Protein AF-A0A937SCK5-F1 (afdb_monomer)

Nearest PDB structures (foldseek):
  7skn-assembly1_B  TM=3.499E-01  e=2.794E+00  synthetic construct
  7w1y-assembly1_C  TM=3.767E-01  e=6.479E+00  Homo sapiens

Secondary structure (DSSP, 8-state):
--------SS--EE-TTSBP-S-EEEEEEETTEEEEEEEEE-TTSBPPPPSSTTEEEEEEEE--

Sequence (64 aa):
MRGRKGDAHLVKTYRPGQKIPVSGQYAIVKGGKVTKDEVTAVSGKRFPPTQRPNQKFLLVDKTK

Structure (mmCIF, N/CA/C/O backbone):
data_AF-A0A937SCK5-F1
#
_entry.id   AF-A0A937SCK5-F1
#
loop_
_atom_site.group_PDB
_atom_site.id
_atom_site.type_symbol
_atom_site.label_atom_id
_atom_site.label_alt_id
_atom_site.label_comp_id
_atom_site.label_asym_id
_atom_site.label_entity_id
_atom_site.label_seq_id
_atom_site.pdbx_PDB_ins_code
_atom_site.Cartn_x
_atom_site.Cartn_y
_atom_site.Cartn_z
_atom_site.occupancy
_atom_site.B_iso_or_equiv
_atom_site.auth_seq_id
_atom_site.auth_comp_id
_atom_site.auth_asym_id
_atom_site.auth_atom_id
_atom_site.pdbx_PDB_model_num
ATOM 1 N N . MET A 1 1 ? -8.633 12.551 -19.810 1.00 44.78 1 MET A N 1
ATOM 2 C CA . MET A 1 1 ? -7.803 11.504 -19.169 1.00 44.78 1 MET A CA 1
ATOM 3 C C . MET A 1 1 ? -8.245 11.296 -17.721 1.00 44.78 1 MET A C 1
ATOM 5 O O . MET A 1 1 ? -7.754 11.983 -16.838 1.00 44.78 1 MET A O 1
ATOM 9 N N . ARG A 1 2 ? -9.220 10.423 -17.446 1.00 45.06 2 ARG A N 1
ATOM 10 C CA . ARG A 1 2 ? -9.637 10.096 -16.071 1.00 45.06 2 ARG A CA 1
ATOM 11 C C . ARG A 1 2 ? -10.231 8.685 -16.039 1.00 45.06 2 ARG A C 1
ATOM 13 O O . ARG A 1 2 ? -11.102 8.382 -16.839 1.00 45.06 2 ARG A O 1
ATOM 20 N N . GLY A 1 3 ? -9.700 7.862 -15.133 1.00 44.00 3 GLY A N 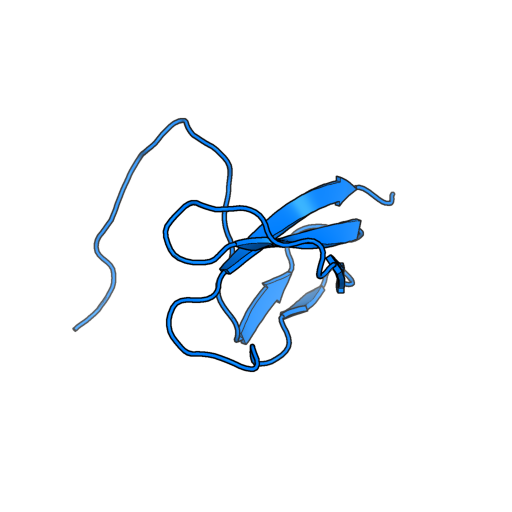1
ATOM 21 C CA . GLY A 1 3 ? -10.339 6.683 -14.540 1.00 44.00 3 GLY A CA 1
ATOM 22 C C . GLY A 1 3 ? -10.880 5.613 -15.486 1.00 44.00 3 GLY A C 1
ATOM 23 O O . GLY A 1 3 ? -12.066 5.597 -15.781 1.00 44.00 3 GLY A O 1
ATOM 24 N N . ARG A 1 4 ? -10.052 4.634 -15.853 1.00 58.78 4 ARG A N 1
ATOM 25 C CA . ARG A 1 4 ? -10.551 3.296 -16.193 1.00 58.78 4 ARG A CA 1
ATOM 26 C C . ARG A 1 4 ? -9.750 2.236 -15.458 1.00 58.78 4 ARG A C 1
ATOM 28 O O . ARG A 1 4 ? -8.560 2.428 -15.207 1.00 58.78 4 ARG A O 1
ATOM 35 N N . LYS A 1 5 ? -10.441 1.115 -15.240 1.00 43.97 5 LYS A N 1
ATOM 36 C CA . LYS A 1 5 ? -10.071 -0.129 -14.554 1.00 43.97 5 LYS A CA 1
ATOM 37 C C . LYS A 1 5 ? -10.436 -0.077 -13.068 1.00 43.97 5 LYS A C 1
ATOM 39 O O . LYS A 1 5 ? -9.748 0.568 -12.288 1.00 43.97 5 LYS A O 1
ATOM 44 N N . GLY A 1 6 ? -11.545 -0.655 -12.636 1.00 39.25 6 GLY A N 1
ATOM 45 C CA . GLY A 1 6 ? -12.246 -1.821 -13.170 1.00 39.25 6 GLY A CA 1
ATOM 46 C C . GLY A 1 6 ? -12.405 -2.779 -11.998 1.00 39.25 6 GLY A C 1
ATOM 47 O O . GLY A 1 6 ? -11.412 -3.159 -11.381 1.00 39.25 6 GLY A O 1
ATOM 48 N N . ASP A 1 7 ? -13.651 -3.018 -11.623 1.00 46.78 7 ASP A N 1
ATOM 49 C CA . ASP A 1 7 ? -14.165 -4.311 -11.189 1.00 46.78 7 ASP A CA 1
ATOM 50 C C . ASP A 1 7 ? -13.155 -5.470 -11.301 1.00 46.78 7 ASP A C 1
ATOM 52 O O . ASP A 1 7 ? -12.889 -6.020 -12.361 1.00 46.78 7 ASP A O 1
ATOM 56 N N . ALA A 1 8 ? -12.579 -5.851 -10.165 1.00 38.38 8 ALA A N 1
ATOM 57 C CA . ALA A 1 8 ? -11.983 -7.161 -9.977 1.00 38.38 8 ALA A CA 1
ATOM 58 C C . ALA A 1 8 ? -12.178 -7.522 -8.508 1.00 38.38 8 ALA A C 1
ATOM 60 O O . ALA A 1 8 ? -11.736 -6.807 -7.607 1.00 38.38 8 ALA A O 1
ATOM 61 N N . HIS A 1 9 ? -12.869 -8.624 -8.261 1.00 43.25 9 HIS A N 1
ATOM 62 C CA . HIS A 1 9 ? -13.084 -9.195 -6.938 1.00 43.25 9 HIS A CA 1
ATOM 63 C C . HIS A 1 9 ? -11.772 -9.843 -6.427 1.00 43.25 9 HIS A C 1
ATOM 65 O O . HIS A 1 9 ? -11.728 -11.037 -6.189 1.00 43.25 9 HIS A O 1
ATOM 71 N N . LEU A 1 10 ? -10.656 -9.101 -6.348 1.00 51.78 10 LEU A N 1
ATOM 72 C CA . LEU A 1 10 ? -9.289 -9.627 -6.179 1.00 51.78 10 LEU A CA 1
ATOM 73 C C . LEU A 1 10 ? -8.394 -8.568 -5.493 1.00 51.78 10 LEU A C 1
ATOM 75 O O . LEU A 1 10 ? -8.204 -7.488 -6.038 1.00 51.78 10 LEU A O 1
ATOM 79 N N . VAL A 1 11 ? -7.880 -8.864 -4.289 1.00 59.81 11 VAL A N 1
ATOM 80 C CA . VAL A 1 11 ? -6.864 -8.120 -3.492 1.00 59.81 11 VAL A CA 1
ATOM 81 C C . VAL A 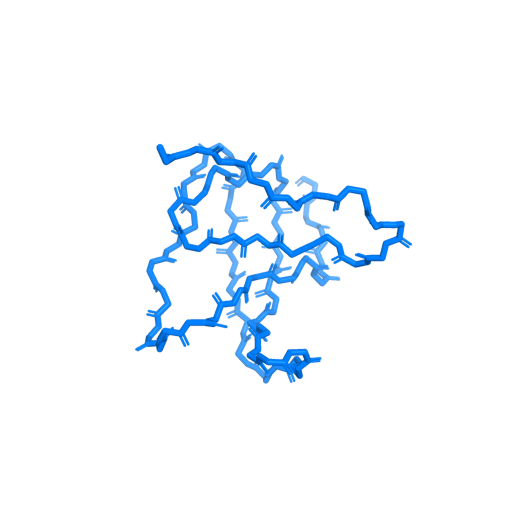1 11 ? -6.762 -6.595 -3.727 1.00 59.81 11 VAL A C 1
ATOM 83 O O . VAL A 1 11 ? -6.125 -6.104 -4.661 1.00 59.81 11 VAL A O 1
ATOM 86 N N . LYS A 1 12 ? -7.355 -5.807 -2.819 1.00 79.38 12 LYS A N 1
ATOM 87 C CA . LYS A 1 12 ? -7.436 -4.341 -2.931 1.00 79.38 12 LYS A CA 1
ATOM 88 C C . LYS A 1 12 ? -6.047 -3.699 -2.800 1.00 79.38 12 LYS A C 1
ATOM 90 O O . LYS A 1 12 ? -5.489 -3.637 -1.707 1.00 79.38 12 LYS A O 1
ATOM 95 N N . THR A 1 13 ? -5.510 -3.208 -3.920 1.00 87.31 13 THR A N 1
ATOM 96 C CA . THR A 1 13 ? -4.233 -2.480 -3.970 1.00 87.31 13 THR A CA 1
ATOM 97 C C . THR A 1 13 ? -4.451 -0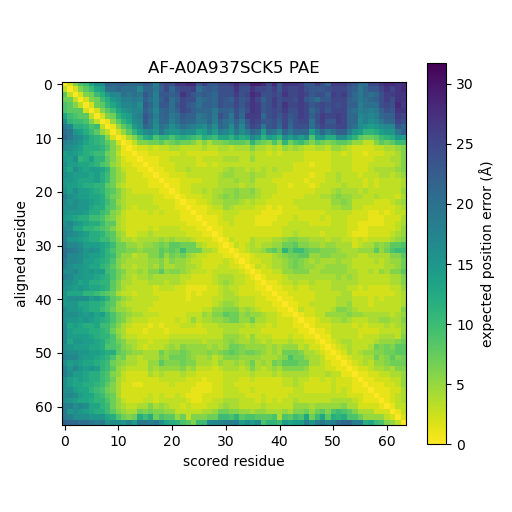.967 -4.061 1.00 87.31 13 THR A C 1
ATOM 99 O O . THR A 1 13 ? -5.362 -0.496 -4.743 1.00 87.31 13 THR A O 1
ATOM 102 N N . TYR A 1 14 ? -3.601 -0.194 -3.390 1.00 90.19 14 TYR A N 1
ATOM 103 C CA . TYR A 1 14 ? -3.666 1.262 -3.282 1.00 90.19 14 TYR A CA 1
ATOM 104 C C . TYR A 1 14 ? -2.461 1.914 -3.948 1.00 90.19 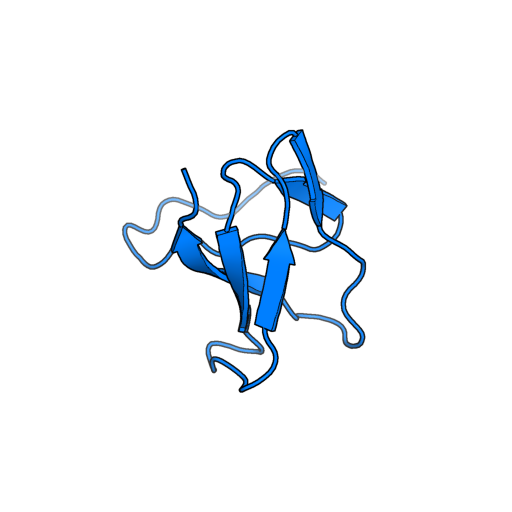14 TYR A C 1
ATOM 106 O O . TYR A 1 14 ? -1.387 1.322 -4.062 1.00 90.19 14 TYR A O 1
ATOM 114 N N . ARG A 1 15 ? -2.639 3.146 -4.421 1.00 89.56 15 ARG A N 1
ATOM 115 C CA . ARG A 1 15 ? -1.598 3.893 -5.135 1.00 89.56 15 ARG A CA 1
ATOM 116 C C . ARG A 1 15 ? -0.921 4.908 -4.208 1.00 89.56 15 ARG A C 1
ATOM 118 O O . ARG A 1 15 ? -1.574 5.414 -3.294 1.00 89.56 15 ARG A O 1
ATOM 125 N N . PRO A 1 16 ? 0.344 5.269 -4.473 1.00 89.00 16 PRO A N 1
ATOM 126 C CA . PRO A 1 16 ? 0.979 6.406 -3.812 1.00 89.00 16 PRO A CA 1
ATOM 127 C C . PRO A 1 16 ? 0.124 7.671 -3.947 1.00 89.00 16 PRO A C 1
ATOM 129 O O . PRO A 1 16 ? -0.479 7.905 -4.997 1.00 89.00 16 PRO A O 1
ATOM 132 N N . GLY A 1 17 ? 0.029 8.463 -2.878 1.00 88.62 17 GLY A N 1
ATOM 133 C CA . GLY A 1 17 ? -0.787 9.680 -2.836 1.00 88.62 17 GLY A CA 1
ATOM 134 C C . GLY A 1 17 ? -2.301 9.462 -2.698 1.00 88.62 17 GLY A C 1
ATOM 135 O O . GLY A 1 17 ? -3.031 10.433 -2.496 1.00 88.62 17 GLY A O 1
ATOM 136 N N . GLN A 1 18 ? -2.798 8.221 -2.758 1.00 90.12 18 GLN A N 1
ATOM 137 C CA . GLN A 1 18 ? -4.205 7.916 -2.484 1.00 90.12 18 GLN A CA 1
ATOM 138 C C . GLN A 1 18 ? -4.516 8.097 -0.990 1.00 90.12 18 GLN A C 1
ATOM 140 O O . GLN A 1 18 ? -3.656 7.878 -0.137 1.00 90.12 18 GLN A O 1
ATOM 145 N N . LYS A 1 19 ? -5.752 8.488 -0.658 1.00 91.00 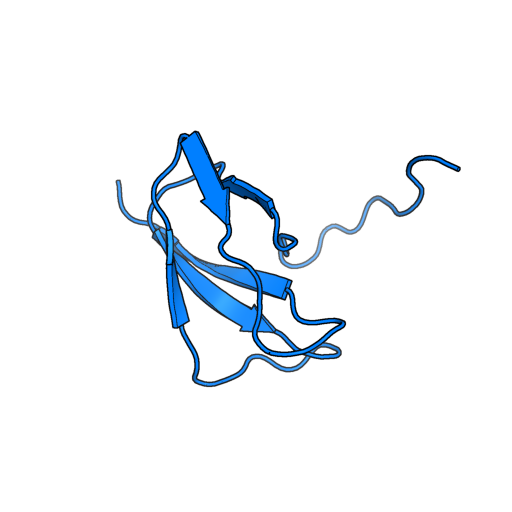19 LYS A N 1
ATOM 146 C CA . LYS A 1 19 ? -6.216 8.544 0.735 1.00 91.00 19 LYS A CA 1
ATOM 147 C C . LYS A 1 19 ? -6.292 7.130 1.321 1.00 91.00 19 LYS A C 1
ATOM 149 O O . LYS A 1 19 ? -6.854 6.232 0.693 1.00 91.00 19 LYS A O 1
ATOM 154 N N . ILE A 1 20 ? -5.735 6.954 2.512 1.00 91.50 20 ILE A N 1
ATOM 155 C CA . ILE A 1 20 ? -5.701 5.688 3.242 1.00 91.50 20 ILE A CA 1
ATOM 156 C C . ILE A 1 20 ? -7.101 5.440 3.826 1.00 91.50 20 ILE A C 1
ATOM 158 O O . ILE A 1 20 ? -7.579 6.279 4.595 1.00 91.50 20 ILE A O 1
ATOM 162 N N . PRO A 1 21 ? -7.784 4.338 3.457 1.00 88.38 21 PRO A N 1
ATOM 163 C CA . PRO A 1 21 ? -9.143 4.074 3.929 1.00 88.38 21 PRO A CA 1
ATOM 164 C C . PRO A 1 21 ? -9.186 3.465 5.334 1.00 88.38 21 PRO A C 1
ATOM 166 O O . PRO A 1 21 ? -10.161 3.666 6.048 1.00 88.38 21 PRO A O 1
ATOM 169 N N . VAL A 1 22 ? -8.163 2.690 5.707 1.00 89.75 22 VAL A N 1
ATOM 170 C CA . VAL A 1 22 ? -8.099 1.931 6.964 1.00 89.75 22 VAL A CA 1
ATOM 171 C C . VAL A 1 22 ? -6.678 2.009 7.510 1.00 89.75 22 VAL A C 1
ATOM 173 O O . VAL A 1 22 ? -5.722 1.937 6.736 1.00 89.75 22 VAL A O 1
ATOM 176 N N . SER A 1 23 ? -6.538 2.171 8.822 1.00 90.88 23 SER A N 1
ATOM 177 C CA . SER A 1 23 ? -5.236 2.114 9.483 1.00 90.88 23 SER A CA 1
ATOM 178 C C . SER A 1 23 ? -4.703 0.682 9.469 1.00 90.88 23 SER A C 1
ATOM 180 O O . SER A 1 23 ? -5.469 -0.279 9.538 1.00 90.88 23 SER A O 1
ATOM 182 N N . GLY A 1 24 ? -3.397 0.517 9.317 1.00 92.62 24 GLY A N 1
ATOM 183 C CA . GLY A 1 24 ? -2.805 -0.814 9.284 1.00 92.62 24 GLY A CA 1
ATOM 184 C C . GLY A 1 24 ? -1.440 -0.848 8.631 1.00 92.62 24 GLY A C 1
ATOM 185 O O . GLY A 1 24 ? -0.876 0.187 8.271 1.00 92.62 24 GLY A O 1
ATOM 186 N N . GLN A 1 25 ? -0.931 -2.057 8.454 1.00 92.69 25 GLN A N 1
ATOM 187 C CA . GLN A 1 25 ? 0.271 -2.324 7.688 1.00 92.69 25 GLN A CA 1
ATOM 188 C C . GLN A 1 25 ? -0.086 -2.697 6.254 1.00 92.69 25 GLN A C 1
ATOM 190 O O . GLN A 1 25 ? -0.999 -3.481 5.972 1.00 92.69 25 GLN A O 1
ATOM 195 N N . TYR A 1 26 ? 0.660 -2.109 5.331 1.00 92.12 26 TYR A N 1
ATOM 196 C CA . TYR A 1 26 ? 0.501 -2.320 3.910 1.00 92.12 26 TYR A CA 1
ATOM 197 C C . TYR A 1 26 ? 1.816 -2.802 3.311 1.00 92.12 26 TYR A C 1
ATOM 199 O O . TYR A 1 26 ? 2.803 -2.071 3.320 1.00 92.12 26 TYR A O 1
ATOM 207 N N . ALA A 1 27 ? 1.818 -3.991 2.722 1.00 91.75 27 ALA A N 1
ATOM 208 C CA . ALA A 1 27 ? 2.956 -4.483 1.965 1.00 91.75 27 ALA A CA 1
ATOM 209 C C . ALA A 1 27 ? 3.039 -3.791 0.605 1.00 91.75 27 ALA A C 1
ATOM 211 O O . ALA A 1 27 ? 2.026 -3.489 -0.037 1.00 91.75 27 ALA A O 1
ATOM 212 N N . ILE A 1 28 ? 4.252 -3.548 0.130 1.00 90.94 28 ILE A N 1
ATOM 213 C CA . ILE A 1 28 ? 4.466 -3.002 -1.203 1.00 90.94 28 ILE A CA 1
ATOM 214 C C . ILE A 1 28 ? 4.345 -4.139 -2.227 1.00 90.94 28 ILE A C 1
ATOM 216 O O . ILE A 1 28 ? 4.828 -5.250 -2.041 1.00 90.94 28 ILE A O 1
ATOM 220 N N . VAL A 1 29 ? 3.664 -3.877 -3.339 1.00 89.19 29 VAL A N 1
ATOM 221 C CA . VAL A 1 29 ? 3.483 -4.825 -4.441 1.00 89.19 29 VAL A CA 1
ATOM 222 C C . VAL A 1 29 ? 4.013 -4.196 -5.717 1.00 89.19 29 VAL A C 1
ATOM 224 O O . VAL A 1 29 ? 3.609 -3.093 -6.093 1.00 89.19 29 VAL A O 1
ATOM 227 N N . LYS A 1 30 ? 4.899 -4.906 -6.418 1.00 87.00 30 LYS A N 1
ATOM 228 C CA . LYS A 1 30 ? 5.460 -4.486 -7.707 1.00 87.00 30 LYS A CA 1
ATOM 229 C C . LYS A 1 30 ? 5.161 -5.546 -8.759 1.00 87.00 30 LYS A C 1
ATOM 231 O O . LYS A 1 30 ? 5.602 -6.683 -8.638 1.00 87.00 30 LYS A O 1
ATOM 236 N N . GLY A 1 31 ? 4.411 -5.174 -9.798 1.00 81.69 31 GLY A N 1
ATOM 237 C CA . GLY A 1 31 ? 4.102 -6.085 -10.910 1.00 81.69 31 GLY A CA 1
ATOM 238 C C . GLY A 1 31 ? 3.410 -7.386 -10.479 1.00 81.69 31 GLY A C 1
ATOM 239 O O . GLY A 1 31 ? 3.692 -8.434 -11.043 1.00 81.69 31 GLY A O 1
ATOM 240 N N . GLY A 1 32 ? 2.563 -7.333 -9.443 1.00 80.38 32 GLY A N 1
ATOM 241 C CA . GLY A 1 32 ? 1.856 -8.504 -8.906 1.00 80.38 32 GLY A CA 1
ATOM 242 C C . GLY A 1 32 ? 2.628 -9.319 -7.862 1.00 80.38 32 GLY A C 1
ATOM 243 O O . GLY A 1 32 ? 2.049 -10.225 -7.276 1.00 80.38 32 GLY A O 1
ATOM 244 N N . LYS A 1 33 ? 3.895 -8.988 -7.575 1.00 83.81 33 LYS A N 1
ATOM 245 C CA . LYS A 1 33 ? 4.682 -9.629 -6.510 1.00 83.81 33 LYS A CA 1
ATOM 246 C C . LYS A 1 33 ? 4.693 -8.772 -5.249 1.00 83.81 33 LYS A C 1
ATOM 248 O O . LYS A 1 33 ? 5.044 -7.592 -5.322 1.00 83.81 33 LYS A O 1
ATOM 253 N N . VAL A 1 34 ? 4.322 -9.368 -4.117 1.00 87.00 34 VAL A N 1
ATOM 254 C CA . VAL A 1 34 ? 4.439 -8.752 -2.788 1.00 87.00 34 VAL A CA 1
ATOM 255 C C . VAL A 1 34 ? 5.917 -8.727 -2.398 1.00 87.00 34 VAL A C 1
ATOM 257 O O . VAL A 1 34 ? 6.616 -9.732 -2.520 1.00 87.00 34 VAL A O 1
ATOM 260 N N . THR A 1 35 ? 6.415 -7.562 -2.005 1.00 87.38 35 THR A N 1
ATOM 261 C CA . THR A 1 35 ? 7.776 -7.383 -1.494 1.00 87.38 35 THR A CA 1
ATOM 262 C C . THR A 1 35 ? 7.797 -7.555 0.020 1.00 87.38 35 THR A C 1
ATOM 264 O O . THR A 1 35 ? 6.758 -7.469 0.661 1.00 87.38 35 THR A O 1
ATOM 267 N N . LYS A 1 36 ? 8.990 -7.734 0.597 1.00 86.56 36 LYS A N 1
ATOM 268 C CA . LYS A 1 36 ? 9.179 -7.740 2.059 1.00 86.56 36 LYS A CA 1
ATOM 269 C C . LYS A 1 36 ? 9.048 -6.350 2.694 1.00 86.56 36 LYS A C 1
ATOM 271 O O . LYS A 1 36 ? 9.040 -6.241 3.911 1.00 86.56 36 LYS A O 1
ATOM 276 N N . ASP A 1 37 ? 8.987 -5.303 1.873 1.00 89.62 37 ASP A N 1
ATOM 277 C CA . ASP A 1 37 ? 8.786 -3.939 2.343 1.00 89.62 37 ASP A CA 1
ATOM 278 C C . ASP A 1 37 ? 7.330 -3.725 2.762 1.00 89.62 37 ASP A C 1
ATOM 280 O O . ASP A 1 37 ? 6.405 -3.927 1.966 1.00 89.62 37 ASP A O 1
ATOM 284 N N . GLU A 1 38 ? 7.144 -3.247 3.987 1.00 89.81 38 GLU A N 1
ATOM 285 C CA . GLU A 1 38 ? 5.849 -2.928 4.577 1.00 89.81 38 GLU A CA 1
ATOM 286 C C . GLU A 1 38 ? 5.848 -1.489 5.085 1.00 89.81 38 GLU A C 1
ATOM 288 O O . GLU A 1 38 ? 6.864 -0.957 5.536 1.00 89.81 38 GLU A O 1
ATOM 293 N N . VAL A 1 39 ? 4.696 -0.833 4.992 1.00 89.94 39 VAL A N 1
ATOM 294 C CA . VAL A 1 39 ? 4.496 0.516 5.512 1.00 89.94 39 VAL A CA 1
ATOM 295 C C . VAL A 1 39 ? 3.287 0.562 6.425 1.00 89.94 39 VAL A C 1
ATOM 297 O O . VAL A 1 39 ? 2.190 0.126 6.072 1.00 89.94 39 VAL A O 1
ATOM 300 N N . THR A 1 40 ? 3.471 1.164 7.590 1.00 92.44 40 THR A N 1
ATOM 301 C CA . THR A 1 40 ? 2.364 1.496 8.481 1.00 92.44 40 THR A CA 1
ATOM 302 C C . THR A 1 40 ? 1.676 2.749 7.962 1.00 92.44 40 THR A C 1
ATOM 304 O O . THR A 1 40 ? 2.290 3.808 7.822 1.00 92.44 40 THR A O 1
ATOM 307 N N . ALA A 1 41 ? 0.387 2.639 7.666 1.00 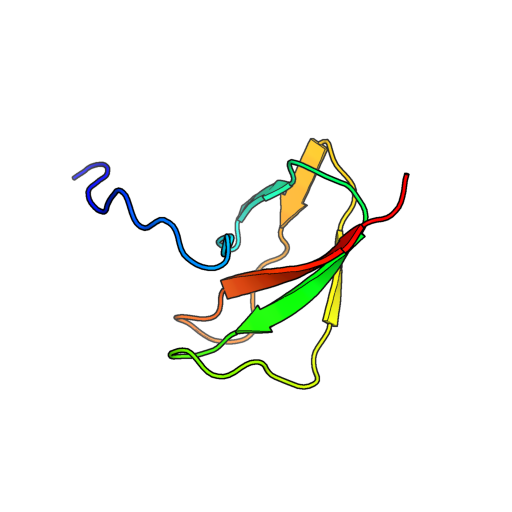90.50 41 ALA A N 1
ATOM 308 C CA . ALA A 1 41 ? -0.419 3.723 7.139 1.00 90.50 41 ALA A CA 1
ATOM 309 C C . ALA A 1 41 ? -1.570 4.022 8.105 1.00 90.50 41 ALA A C 1
ATOM 311 O O . ALA A 1 41 ? -2.215 3.116 8.627 1.00 90.50 41 ALA A O 1
ATOM 312 N N . VAL A 1 42 ? -1.835 5.307 8.335 1.00 91.88 42 VAL A N 1
ATOM 313 C CA . VAL A 1 42 ? -2.917 5.767 9.216 1.00 91.88 42 VAL A CA 1
ATOM 314 C C . VAL A 1 42 ? -4.087 6.244 8.367 1.00 91.88 42 VAL A C 1
ATOM 316 O O . VAL A 1 42 ? -3.897 7.036 7.437 1.00 91.88 42 VAL A O 1
ATOM 319 N N . SER A 1 43 ? -5.294 5.784 8.696 1.00 90.94 43 SER A N 1
ATOM 320 C CA . SER A 1 43 ? -6.527 6.206 8.032 1.00 90.94 43 SER A CA 1
ATOM 321 C C . SER A 1 43 ? -6.646 7.731 7.979 1.00 90.94 43 SER A C 1
ATOM 323 O O . SER A 1 43 ? -6.260 8.449 8.900 1.00 90.94 43 SER A O 1
ATOM 325 N N . GLY A 1 44 ? -7.148 8.244 6.859 1.00 90.31 44 GLY A N 1
ATOM 326 C CA . GLY A 1 44 ? -7.334 9.678 6.644 1.00 90.31 44 GLY A CA 1
ATOM 327 C C . GLY A 1 44 ? -6.111 10.412 6.086 1.00 90.31 44 GLY A C 1
ATOM 328 O O . GLY A 1 44 ? -6.298 11.436 5.425 1.00 90.31 44 GLY A O 1
ATOM 329 N N . LYS A 1 45 ? -4.890 9.879 6.246 1.00 90.50 45 LYS A N 1
ATOM 330 C CA . LYS A 1 45 ? -3.677 10.415 5.598 1.00 90.50 45 LYS A CA 1
ATOM 331 C C . LYS A 1 45 ? -3.559 9.924 4.146 1.00 90.50 45 LYS A C 1
ATOM 333 O O . LYS A 1 45 ? -4.379 9.139 3.668 1.00 90.50 45 LYS A O 1
ATOM 338 N N . ARG A 1 46 ? -2.553 10.405 3.409 1.00 91.81 46 ARG A N 1
ATOM 339 C CA . ARG A 1 46 ? -2.219 9.911 2.060 1.00 91.81 46 ARG A CA 1
ATOM 340 C C . ARG A 1 46 ? -1.081 8.900 2.136 1.00 91.81 46 ARG A C 1
ATOM 342 O O . ARG A 1 46 ? -0.170 9.082 2.939 1.00 91.81 46 ARG A O 1
ATOM 349 N N . PHE A 1 47 ? -1.119 7.871 1.291 1.00 89.88 47 PHE A N 1
ATOM 350 C CA . PHE A 1 47 ? 0.001 6.939 1.164 1.00 89.88 47 PHE A CA 1
ATOM 351 C C . PHE A 1 47 ? 1.277 7.685 0.749 1.00 89.88 47 PHE A C 1
ATOM 353 O O . PHE A 1 47 ? 1.199 8.552 -0.133 1.00 89.88 47 PHE A O 1
ATOM 360 N N . PRO A 1 48 ? 2.436 7.343 1.338 1.00 88.50 48 PRO A N 1
ATOM 361 C CA . PRO A 1 48 ? 3.703 7.959 0.976 1.00 88.50 48 PRO A CA 1
ATOM 362 C C . PRO A 1 48 ? 4.070 7.662 -0.489 1.00 88.50 48 PRO A C 1
ATOM 364 O O . PRO A 1 48 ? 3.578 6.685 -1.072 1.00 88.50 48 PRO A O 1
ATOM 367 N N . PRO A 1 49 ? 4.923 8.495 -1.112 1.00 88.75 49 PRO A 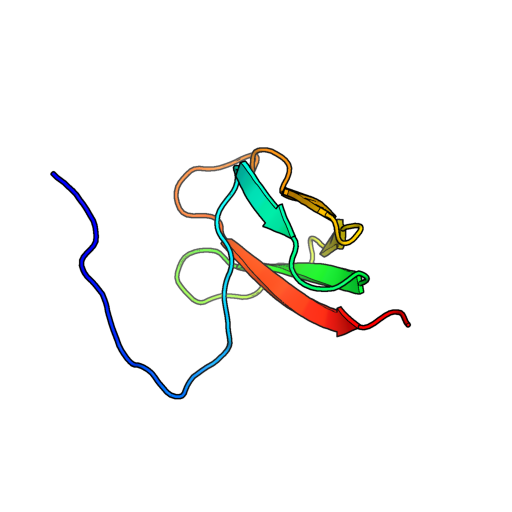N 1
ATOM 368 C CA . PRO A 1 49 ? 5.498 8.179 -2.411 1.00 88.75 49 PRO A CA 1
ATOM 369 C C . PRO A 1 49 ? 6.313 6.884 -2.319 1.00 88.75 49 PRO A C 1
ATOM 371 O O . PRO A 1 49 ? 7.060 6.666 -1.367 1.00 88.75 49 PRO A O 1
ATOM 374 N N . THR A 1 50 ? 6.160 6.009 -3.308 1.00 85.88 50 THR A N 1
ATOM 375 C CA . THR A 1 50 ? 6.953 4.782 -3.404 1.00 85.88 50 THR A CA 1
ATOM 376 C C . THR A 1 50 ? 8.308 5.067 -4.039 1.00 85.88 50 THR A C 1
ATOM 378 O O . THR A 1 50 ? 8.408 5.912 -4.926 1.00 85.88 50 THR A O 1
ATOM 381 N N . GLN A 1 51 ? 9.341 4.323 -3.640 1.00 83.25 51 GLN A N 1
ATOM 382 C CA . GLN A 1 51 ? 10.704 4.513 -4.153 1.00 83.25 51 GLN A CA 1
ATOM 383 C C . GLN A 1 51 ? 10.827 4.239 -5.661 1.00 83.25 51 GLN A C 1
ATOM 385 O O . GLN A 1 51 ? 11.715 4.768 -6.323 1.00 83.25 51 GLN A O 1
ATOM 390 N N . ARG A 1 52 ? 9.962 3.381 -6.218 1.00 83.62 52 ARG A N 1
ATOM 391 C CA . ARG A 1 52 ? 9.985 2.977 -7.627 1.00 83.62 52 ARG A CA 1
ATOM 392 C C . ARG A 1 52 ? 8.624 3.189 -8.299 1.00 83.62 52 ARG A C 1
ATOM 394 O O . ARG A 1 52 ? 7.581 3.045 -7.651 1.00 83.62 52 ARG A O 1
ATOM 401 N N . PRO A 1 53 ? 8.608 3.467 -9.615 1.00 80.31 53 PRO A N 1
ATOM 402 C CA . PRO A 1 53 ? 7.374 3.516 -10.387 1.00 80.31 53 PRO A CA 1
ATOM 403 C C . PRO A 1 53 ? 6.694 2.139 -10.424 1.00 80.31 53 PRO A C 1
ATOM 405 O O . PRO A 1 53 ? 7.345 1.097 -10.315 1.00 80.31 53 PRO A O 1
ATOM 408 N N . ASN A 1 54 ? 5.368 2.139 -10.594 1.00 83.31 54 ASN A N 1
ATOM 409 C CA . ASN A 1 54 ? 4.509 0.944 -10.628 1.00 83.31 54 ASN A CA 1
ATOM 410 C C . ASN A 1 54 ? 4.456 0.118 -9.326 1.00 83.31 54 ASN A C 1
ATOM 412 O O . ASN A 1 54 ? 3.987 -1.023 -9.346 1.00 83.31 54 ASN A O 1
ATOM 416 N N . GLN A 1 55 ? 4.893 0.684 -8.199 1.00 89.75 55 GLN A N 1
ATOM 417 C CA . GLN A 1 55 ? 4.638 0.121 -6.874 1.00 89.75 55 GLN A CA 1
ATOM 418 C C . GLN A 1 55 ? 3.229 0.490 -6.383 1.00 89.75 55 GLN A C 1
ATOM 420 O O . GLN A 1 55 ? 2.697 1.565 -6.677 1.00 89.75 55 GLN A O 1
ATOM 425 N N . LYS A 1 56 ? 2.615 -0.433 -5.646 1.00 90.38 56 LYS A N 1
ATOM 426 C CA . LYS A 1 56 ? 1.306 -0.285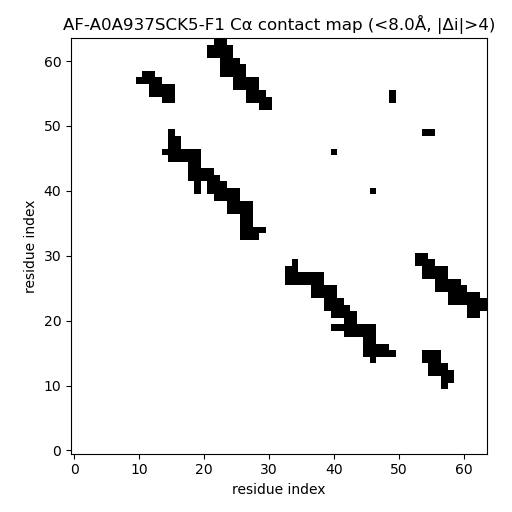 -5.004 1.00 90.38 56 LYS A CA 1
ATOM 427 C C . LYS A 1 56 ? 1.380 -0.766 -3.561 1.00 90.38 56 LYS A C 1
ATOM 429 O O . LYS A 1 56 ? 2.316 -1.467 -3.204 1.00 90.38 56 LYS A O 1
ATOM 434 N N . PHE A 1 57 ? 0.376 -0.436 -2.767 1.00 90.44 57 PHE A N 1
ATOM 435 C CA . PHE A 1 57 ? 0.237 -0.870 -1.382 1.00 90.44 57 PHE A CA 1
ATOM 436 C C . PHE A 1 57 ? -0.878 -1.902 -1.274 1.00 90.44 57 PHE A C 1
ATOM 438 O O . PHE A 1 57 ? -1.968 -1.685 -1.793 1.00 90.44 57 PHE A O 1
ATOM 445 N N . LEU A 1 58 ? -0.629 -3.016 -0.609 1.00 90.38 5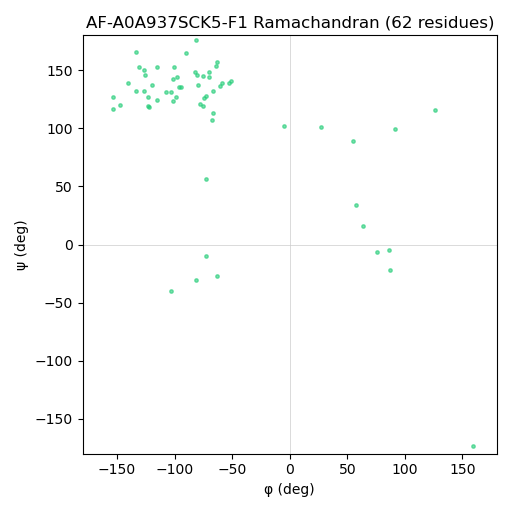8 LEU A N 1
ATOM 446 C CA . LEU A 1 58 ? -1.600 -4.061 -0.334 1.00 90.38 58 LEU A CA 1
ATOM 447 C C . LEU A 1 58 ? -1.798 -4.136 1.171 1.00 90.38 58 LEU A C 1
ATOM 449 O O . LEU A 1 58 ? -0.834 -4.311 1.899 1.00 90.38 58 LEU A O 1
ATOM 453 N N . LEU A 1 59 ? -3.037 -3.999 1.627 1.00 90.06 59 LEU A N 1
ATOM 454 C CA . LEU A 1 59 ? -3.361 -4.112 3.046 1.00 90.06 59 LEU A CA 1
ATOM 455 C C . LEU A 1 59 ? -3.127 -5.552 3.506 1.00 90.06 59 LEU A C 1
ATOM 457 O O . LEU A 1 59 ? -3.839 -6.446 3.046 1.00 90.06 59 LEU A O 1
ATOM 461 N N . VAL A 1 60 ? -2.135 -5.751 4.371 1.00 89.88 60 VAL A N 1
ATOM 462 C CA . VAL A 1 60 ? -1.764 -7.071 4.903 1.00 89.88 60 VAL A CA 1
ATOM 463 C C . VAL A 1 60 ? -2.263 -7.255 6.324 1.00 89.88 60 VAL A C 1
ATOM 465 O O . VAL A 1 60 ? -2.815 -8.305 6.632 1.00 89.88 60 VAL A O 1
ATOM 468 N N . ASP A 1 61 ? -2.175 -6.206 7.140 1.00 88.38 61 ASP A N 1
ATOM 469 C CA . ASP A 1 61 ? -2.676 -6.218 8.506 1.00 88.38 61 ASP A CA 1
ATOM 470 C C . ASP A 1 61 ? -3.477 -4.948 8.786 1.00 88.38 61 ASP A C 1
ATOM 472 O O . ASP A 1 61 ? -3.059 -3.839 8.456 1.00 88.38 61 ASP A O 1
ATOM 476 N N . LYS A 1 62 ? -4.665 -5.107 9.364 1.00 85.25 62 LYS A N 1
ATOM 477 C CA . LYS A 1 62 ? -5.554 -3.997 9.710 1.00 85.25 62 LYS A CA 1
ATOM 478 C C . LYS A 1 62 ? -5.426 -3.725 11.192 1.00 85.25 62 LYS A C 1
ATOM 480 O O . LYS A 1 62 ? -5.759 -4.582 12.003 1.00 85.25 62 LYS A O 1
ATOM 485 N N . THR A 1 63 ? -5.084 -2.494 11.534 1.00 81.06 63 THR A N 1
ATOM 486 C CA . THR A 1 63 ? -5.158 -2.035 12.917 1.00 81.06 63 THR A CA 1
ATOM 487 C C . THR A 1 63 ? -6.479 -1.298 13.138 1.00 81.06 63 THR A C 1
ATOM 489 O O . THR A 1 63 ? -6.939 -0.552 12.267 1.00 81.06 63 THR A O 1
ATOM 492 N N . LYS A 1 64 ? -7.137 -1.594 14.267 1.00 65.38 64 LYS A N 1
ATOM 493 C CA . LYS A 1 64 ? -8.398 -0.960 14.682 1.00 65.38 64 LYS A CA 1
ATOM 494 C C . LYS A 1 64 ? -8.172 0.473 15.146 1.00 65.38 64 LYS A C 1
ATOM 496 O O . LYS A 1 64 ? -7.151 0.709 15.825 1.00 65.38 64 LYS A O 1
#

Radius of gyration: 11.62 Å; Cα contacts (8 Å, |Δi|>4): 117; chains: 1; bounding box: 25×21×34 Å

Solvent-accessible surface area (backbone atoms only — not comparable to full-atom values): 4023 Å² total; per-residue (Å²): 142,78,89,83,86,73,97,63,102,62,84,76,67,44,50,57,64,37,72,30,87,59,27,25,36,22,30,33,28,48,88,89,41,78,48,96,53,68,44,83,44,56,48,79,40,58,39,64,82,62,98,51,88,75,48,29,34,32,75,75,44,79,51,132

pLDDT: mean 80.89, std 16.29, range [38.38, 92.69]

Foldseek 3Di:
DDDDDDDDPDFDKADAFDADQFFAKWFKDAPNDTDPDIDGDHHRDGHHHDPDPRIITTHDTTDD

Mean predicted aligned error: 7.42 Å